Protein AF-A0A927AY67-F1 (afdb_monomer)

Sequence (52 aa):
MRSKDTRAELIVRKFLHAHGFRYRLHDKNLPGKPDVVLPKYKTVIFLNGHLS

Secondary structure (DSSP, 8-state):
---STHHHHHHHHHHHHHTT---EES-TTSTT--SEEEGGGTEEE-------

InterPro domains:
  IPR004603 DNA mismatch endonuclease VSR [PF03852] (2-50)
  IPR011335 Restriction endonuclease type II-like [SSF52980] (1-50)

Structure (mmCIF, N/CA/C/O backbone):
data_AF-A0A927AY67-F1
#
_entry.id   AF-A0A927AY67-F1
#
loop_
_atom_site.group_PDB
_atom_site.id
_atom_site.type_symbol
_atom_site.label_atom_id
_atom_site.label_alt_id
_atom_site.label_comp_id
_atom_site.label_asym_id
_atom_site.label_entity_id
_atom_site.label_seq_id
_atom_site.pdbx_PDB_ins_code
_atom_site.Cartn_x
_atom_site.Cartn_y
_atom_site.Cartn_z
_atom_site.occupancy
_atom_site.B_iso_or_equiv
_atom_site.auth_seq_id
_atom_site.auth_comp_id
_atom_site.auth_asym_id
_atom_site.auth_atom_id
_atom_site.pdbx_PDB_model_num
ATOM 1 N N . MET A 1 1 ? 18.496 8.679 -10.058 1.00 40.19 1 MET A N 1
ATOM 2 C CA . MET A 1 1 ? 18.065 7.314 -10.432 1.00 40.19 1 MET A CA 1
ATOM 3 C C . MET A 1 1 ? 16.709 7.029 -9.787 1.00 40.19 1 MET A C 1
ATOM 5 O O . MET A 1 1 ? 16.678 6.684 -8.618 1.00 40.19 1 MET A O 1
ATOM 9 N N . ARG A 1 2 ? 15.584 7.286 -10.467 1.00 49.16 2 ARG A N 1
ATOM 10 C CA . ARG A 1 2 ? 14.223 7.122 -9.903 1.00 49.16 2 ARG A CA 1
ATOM 11 C C . ARG A 1 2 ? 13.238 6.773 -11.018 1.00 49.16 2 ARG A C 1
ATOM 13 O O . ARG A 1 2 ? 12.516 7.647 -11.489 1.00 49.16 2 ARG A O 1
ATOM 20 N N . SER A 1 3 ? 13.282 5.550 -11.542 1.00 46.97 3 SER A N 1
ATOM 21 C CA . SER A 1 3 ? 12.397 5.190 -12.669 1.00 46.97 3 SER A CA 1
ATOM 22 C C . SER A 1 3 ? 12.035 3.705 -12.783 1.00 46.97 3 SER A C 1
ATOM 24 O O . SER A 1 3 ? 11.398 3.339 -13.763 1.00 46.97 3 SER A O 1
ATOM 26 N N . LYS A 1 4 ? 12.413 2.837 -11.831 1.00 48.97 4 LYS A N 1
ATOM 27 C CA . LYS A 1 4 ? 12.108 1.393 -11.925 1.00 48.97 4 LYS A CA 1
ATOM 28 C C . LYS A 1 4 ? 10.883 0.948 -11.112 1.00 48.97 4 LYS A C 1
ATOM 30 O O . LYS A 1 4 ? 10.246 -0.026 -11.499 1.00 48.97 4 LYS A O 1
ATOM 35 N N . ASP A 1 5 ? 10.473 1.700 -10.094 1.00 58.59 5 ASP A N 1
ATOM 36 C CA . ASP A 1 5 ? 9.392 1.293 -9.174 1.00 58.59 5 ASP A CA 1
ATOM 37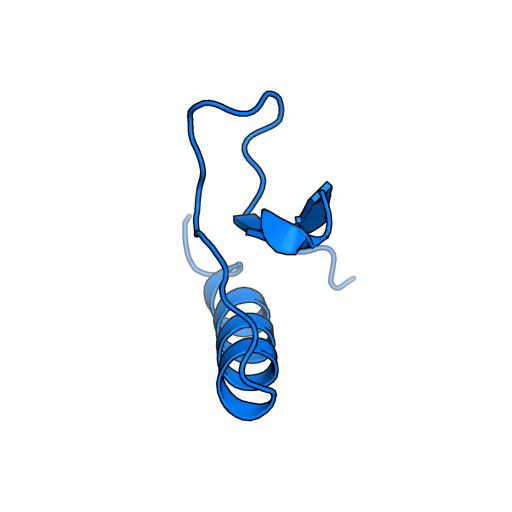 C C . ASP A 1 5 ? 7.976 1.591 -9.709 1.00 58.59 5 ASP A C 1
ATOM 39 O O . ASP A 1 5 ? 6.983 1.006 -9.279 1.00 58.59 5 ASP A O 1
ATOM 43 N N . THR A 1 6 ? 7.863 2.445 -10.731 1.00 67.94 6 THR A N 1
ATOM 44 C CA . THR A 1 6 ? 6.574 2.962 -11.217 1.00 67.94 6 THR A CA 1
ATOM 45 C C . THR A 1 6 ? 5.709 1.900 -11.890 1.00 67.94 6 THR A C 1
ATOM 47 O O . THR A 1 6 ? 4.486 1.982 -11.822 1.00 67.94 6 THR A O 1
ATOM 50 N N . ARG A 1 7 ? 6.297 0.895 -12.557 1.00 79.12 7 ARG A N 1
ATOM 51 C CA . ARG A 1 7 ? 5.510 -0.099 -13.312 1.00 79.12 7 ARG A CA 1
ATOM 52 C C . ARG A 1 7 ? 4.846 -1.123 -12.393 1.00 79.12 7 ARG A C 1
ATOM 54 O O . ARG A 1 7 ? 3.664 -1.400 -12.576 1.00 79.12 7 ARG A O 1
ATOM 61 N N . ALA A 1 8 ? 5.579 -1.643 -11.407 1.00 80.62 8 ALA A N 1
ATOM 62 C CA . ALA A 1 8 ? 5.021 -2.537 -10.394 1.00 80.62 8 ALA A CA 1
ATOM 63 C C . ALA A 1 8 ? 3.961 -1.808 -9.555 1.00 80.62 8 ALA A C 1
ATOM 65 O O . ALA A 1 8 ? 2.858 -2.327 -9.381 1.00 80.62 8 ALA A O 1
ATOM 66 N N . GLU A 1 9 ? 4.242 -0.565 -9.147 1.00 84.19 9 GLU A N 1
ATOM 67 C CA . GLU A 1 9 ? 3.275 0.276 -8.437 1.00 84.19 9 GLU A CA 1
ATOM 68 C C . GLU A 1 9 ? 2.008 0.499 -9.274 1.00 84.19 9 GLU A C 1
ATOM 70 O O . GLU A 1 9 ? 0.900 0.288 -8.787 1.00 84.19 9 GLU A O 1
ATOM 75 N N . LEU A 1 1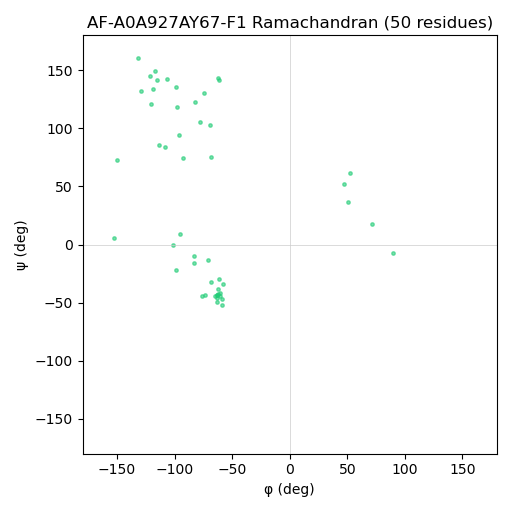0 ? 2.143 0.843 -10.560 1.00 86.69 10 LEU A N 1
ATOM 76 C CA . LEU A 1 10 ? 1.002 1.023 -11.462 1.00 86.69 10 LEU A CA 1
ATOM 77 C C . LEU A 1 10 ? 0.165 -0.250 -11.618 1.00 86.69 10 LEU A C 1
ATOM 79 O O . LEU A 1 10 ? -1.063 -0.157 -11.634 1.00 86.69 10 LEU A O 1
ATOM 83 N N . ILE A 1 11 ? 0.793 -1.425 -11.733 1.00 88.75 11 ILE A N 1
ATOM 84 C CA . ILE A 1 11 ? 0.081 -2.708 -11.838 1.00 88.75 11 ILE A CA 1
ATOM 85 C C . ILE A 1 11 ? -0.717 -2.970 -10.560 1.00 88.75 11 ILE A C 1
ATOM 87 O O . ILE A 1 11 ? -1.919 -3.221 -10.637 1.00 88.75 11 ILE A O 1
ATOM 91 N N . VAL A 1 12 ? -0.085 -2.843 -9.391 1.00 89.12 12 VAL A N 1
ATOM 92 C CA . VAL A 1 12 ? -0.749 -3.066 -8.100 1.00 89.12 12 VAL A CA 1
ATOM 93 C C . VAL A 1 12 ? -1.873 -2.059 -7.881 1.00 89.12 12 VAL A C 1
ATOM 95 O O . VAL A 1 12 ? -2.978 -2.441 -7.505 1.00 89.12 12 VAL A O 1
ATOM 98 N N . ARG A 1 13 ? -1.653 -0.781 -8.196 1.00 88.38 13 ARG A N 1
ATOM 99 C CA . ARG A 1 13 ? -2.684 0.258 -8.093 1.00 88.38 13 ARG A CA 1
ATOM 100 C C . ARG A 1 13 ? -3.885 -0.022 -8.987 1.00 88.38 13 ARG A C 1
ATOM 102 O O . ARG A 1 13 ? -5.018 0.128 -8.529 1.00 88.38 13 ARG A O 1
ATOM 109 N N . LYS A 1 14 ? -3.651 -0.438 -10.238 1.00 91.56 14 LYS A N 1
ATOM 110 C CA . LYS A 1 14 ? -4.718 -0.833 -11.171 1.00 91.56 14 LYS A CA 1
ATOM 111 C C . LYS A 1 14 ? -5.476 -2.051 -10.659 1.00 91.56 14 LYS A C 1
ATOM 113 O O . LYS A 1 14 ? -6.701 -2.022 -10.649 1.00 91.56 14 LYS A O 1
ATOM 118 N N . PHE A 1 15 ? -4.764 -3.076 -10.196 1.00 92.75 15 PHE A N 1
ATOM 119 C CA . PHE A 1 15 ? -5.363 -4.282 -9.634 1.00 92.75 15 PHE A CA 1
ATOM 120 C C . PHE A 1 15 ? -6.250 -3.959 -8.427 1.00 92.75 15 PHE A C 1
ATOM 122 O O . PHE A 1 15 ? -7.426 -4.318 -8.412 1.00 92.75 15 PHE A O 1
ATOM 129 N N . LEU A 1 16 ? -5.722 -3.219 -7.450 1.00 92.44 16 LEU A N 1
ATOM 130 C CA . LEU A 1 16 ? -6.454 -2.858 -6.237 1.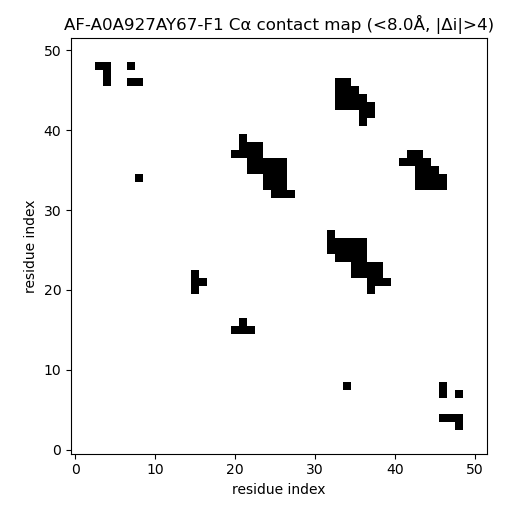00 92.44 16 LEU A CA 1
ATOM 131 C C . LEU A 1 16 ? -7.681 -2.001 -6.547 1.00 92.44 16 LEU A C 1
ATOM 133 O O . LEU A 1 16 ? -8.754 -2.255 -6.005 1.00 92.44 16 LEU A O 1
ATOM 137 N N . HIS A 1 17 ? -7.541 -1.025 -7.446 1.00 91.44 17 HIS A N 1
ATOM 138 C CA . HIS A 1 17 ? -8.657 -0.182 -7.863 1.00 91.44 17 HIS A CA 1
ATOM 139 C C . HIS A 1 17 ? -9.740 -0.984 -8.598 1.00 91.44 17 HIS A C 1
ATOM 141 O O . HIS A 1 17 ? -10.918 -0.839 -8.287 1.00 91.44 17 HIS A O 1
ATOM 147 N N . ALA A 1 18 ? -9.352 -1.867 -9.525 1.00 95.31 18 ALA A N 1
ATOM 148 C CA . ALA A 1 18 ? -10.285 -2.717 -10.268 1.00 95.31 18 ALA A CA 1
ATOM 149 C C . ALA A 1 18 ? -11.087 -3.662 -9.357 1.00 95.31 18 ALA A C 1
ATOM 151 O O . ALA A 1 18 ? -12.234 -3.970 -9.657 1.00 95.31 18 ALA A O 1
ATOM 152 N N . HIS A 1 19 ? -10.511 -4.072 -8.225 1.00 93.56 19 HIS A N 1
ATOM 153 C CA . HIS A 1 19 ? -11.170 -4.932 -7.238 1.00 93.56 19 HIS A CA 1
ATOM 154 C C . HIS A 1 19 ? -11.825 -4.149 -6.079 1.00 93.56 19 HIS A C 1
ATOM 156 O O . HIS A 1 19 ? -12.252 -4.746 -5.093 1.00 93.56 19 HIS A O 1
ATOM 162 N N . GLY A 1 20 ? -11.901 -2.814 -6.157 1.00 92.94 20 GLY A N 1
ATOM 163 C CA . GLY A 1 20 ? -12.580 -1.984 -5.153 1.00 92.94 20 GLY A CA 1
ATOM 164 C C . GLY A 1 20 ? -11.853 -1.870 -3.806 1.00 92.94 20 GLY A C 1
ATOM 165 O O . GLY A 1 20 ? -12.453 -1.474 -2.802 1.00 92.94 20 GLY A O 1
ATOM 166 N N . PHE A 1 21 ? -10.560 -2.198 -3.748 1.00 93.19 21 PHE A N 1
ATOM 167 C CA . PHE A 1 21 ? -9.773 -2.039 -2.530 1.00 93.19 21 PHE A CA 1
ATOM 168 C C . PHE A 1 21 ? -9.447 -0.567 -2.280 1.00 93.19 21 PHE 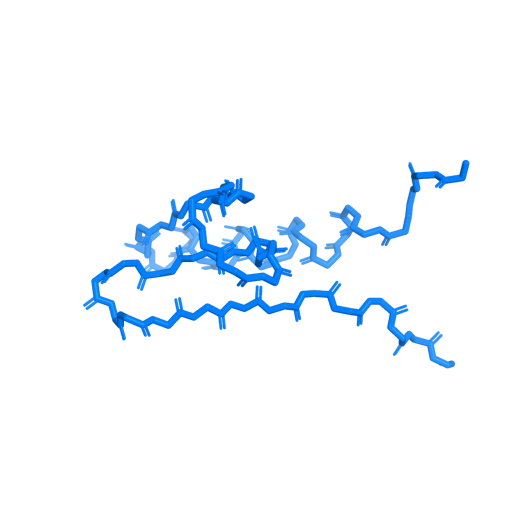A C 1
ATOM 170 O O . PHE A 1 21 ? -8.907 0.134 -3.135 1.00 93.19 21 PHE A O 1
ATOM 177 N N . ARG A 1 22 ? -9.699 -0.113 -1.049 1.00 91.88 22 ARG A N 1
ATOM 178 C 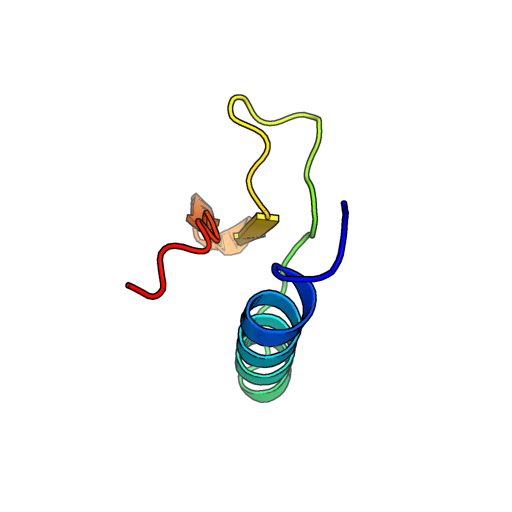CA . ARG A 1 22 ? -9.166 1.160 -0.556 1.00 91.88 22 ARG A CA 1
ATOM 179 C C . ARG A 1 22 ? -7.741 0.951 -0.066 1.00 91.88 22 ARG A C 1
ATOM 181 O O . ARG A 1 22 ? -7.516 0.158 0.849 1.00 91.88 22 ARG A O 1
ATOM 188 N N . TYR A 1 23 ? -6.811 1.697 -0.643 1.00 91.94 23 TYR A N 1
ATOM 189 C CA .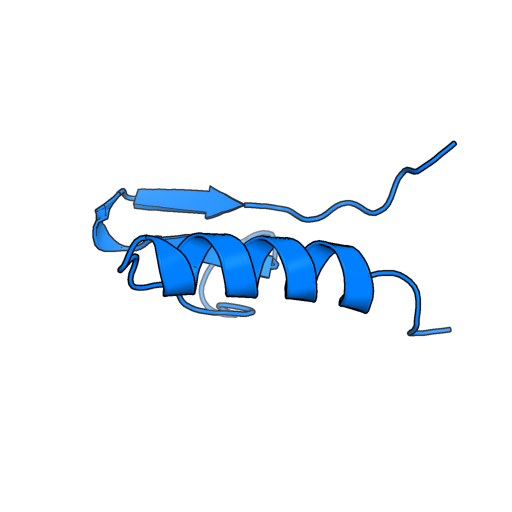 TYR A 1 23 ? -5.401 1.675 -0.278 1.00 91.94 23 TYR A CA 1
ATOM 190 C C . TYR A 1 23 ? -4.857 3.092 -0.081 1.00 91.94 23 TYR A C 1
ATOM 192 O O . TYR A 1 23 ? -5.446 4.071 -0.540 1.00 91.94 23 TYR A O 1
ATOM 200 N N . ARG A 1 24 ? -3.730 3.193 0.622 1.00 89.25 24 ARG A N 1
ATOM 201 C CA . ARG A 1 24 ? -2.919 4.410 0.746 1.00 89.25 24 ARG A CA 1
ATOM 202 C C . ARG A 1 24 ? -1.547 4.154 0.144 1.00 89.25 24 ARG A C 1
ATOM 204 O O . ARG A 1 24 ? -1.069 3.024 0.184 1.00 89.25 24 ARG A O 1
ATOM 211 N N . LEU A 1 25 ? -0.939 5.199 -0.402 1.00 86.94 25 LEU A N 1
ATOM 212 C CA . LEU A 1 25 ? 0.410 5.146 -0.957 1.00 86.94 25 LEU A CA 1
ATOM 213 C C . LEU A 1 25 ? 1.380 5.862 -0.023 1.00 86.94 25 LEU A C 1
ATOM 215 O O . LEU A 1 25 ? 1.019 6.901 0.533 1.00 86.94 25 LEU A O 1
ATOM 219 N N . HIS A 1 26 ? 2.592 5.322 0.108 1.00 79.19 26 HIS A N 1
ATOM 220 C CA . HIS A 1 26 ? 3.710 5.946 0.825 1.00 79.19 26 HIS A CA 1
ATOM 221 C C . HIS A 1 26 ? 3.329 6.493 2.214 1.00 79.19 26 HIS A C 1
ATOM 223 O O . HIS A 1 26 ? 3.569 7.669 2.512 1.00 79.19 26 HIS A O 1
ATOM 229 N N . ASP A 1 27 ? 2.707 5.669 3.066 1.00 79.38 27 ASP A N 1
ATOM 230 C CA . ASP A 1 27 ? 2.318 6.117 4.408 1.00 79.38 27 ASP A CA 1
ATOM 231 C C . ASP A 1 27 ? 3.570 6.334 5.270 1.00 79.38 27 ASP A C 1
ATOM 233 O O . ASP A 1 27 ? 4.211 5.395 5.744 1.00 79.38 27 ASP A O 1
ATOM 237 N N . LYS A 1 28 ? 3.930 7.608 5.446 1.00 74.62 28 LYS A N 1
ATOM 238 C CA . LYS A 1 28 ? 5.136 8.043 6.165 1.00 74.62 28 LYS A CA 1
ATOM 239 C C . LYS A 1 28 ? 5.044 7.813 7.672 1.00 74.62 28 LYS A C 1
ATOM 241 O O . LYS A 1 28 ? 6.059 7.927 8.351 1.00 74.62 28 LYS A O 1
ATOM 246 N N . ASN A 1 29 ? 3.850 7.519 8.186 1.00 81.94 29 ASN A N 1
ATOM 247 C CA . ASN A 1 29 ? 3.637 7.259 9.606 1.00 81.94 29 ASN A CA 1
ATOM 248 C C . ASN A 1 29 ? 3.956 5.807 9.981 1.00 81.94 29 ASN A C 1
ATOM 250 O O . ASN A 1 29 ? 3.982 5.482 11.166 1.00 81.94 29 ASN A O 1
ATOM 254 N N . LEU A 1 30 ? 4.183 4.931 8.993 1.00 75.81 30 LEU A N 1
ATOM 255 C CA . LEU A 1 30 ? 4.530 3.537 9.230 1.00 75.81 30 LEU A CA 1
ATOM 256 C C . LEU A 1 30 ? 6.044 3.300 9.114 1.00 75.81 30 LEU A C 1
ATOM 258 O O . LEU A 1 30 ? 6.683 3.776 8.166 1.00 75.81 30 LEU A O 1
ATOM 262 N N . PRO A 1 31 ? 6.632 2.532 10.052 1.00 75.88 31 PRO A N 1
ATOM 263 C CA . PRO A 1 31 ? 8.032 2.144 9.969 1.00 75.88 31 PRO A CA 1
ATOM 264 C C . PRO A 1 31 ? 8.273 1.308 8.703 1.00 75.88 31 PRO A C 1
ATOM 266 O O . PRO A 1 31 ? 7.435 0.503 8.301 1.00 75.88 31 PRO A O 1
ATOM 269 N N . GLY A 1 32 ? 9.419 1.514 8.053 1.00 75.25 32 GLY A N 1
ATOM 270 C CA . GLY A 1 32 ? 9.803 0.789 6.835 1.00 75.25 32 GLY A CA 1
ATOM 271 C C . GLY A 1 32 ? 9.363 1.426 5.513 1.00 75.25 32 GLY A C 1
ATOM 272 O O . GLY A 1 32 ? 9.835 0.979 4.477 1.00 75.25 32 GLY A O 1
ATOM 273 N N . LYS A 1 33 ? 8.544 2.492 5.528 1.00 78.69 33 LYS A N 1
ATOM 274 C CA . LYS A 1 33 ? 8.074 3.211 4.320 1.00 78.69 33 LYS A CA 1
ATOM 275 C C . LYS A 1 33 ? 7.437 2.274 3.272 1.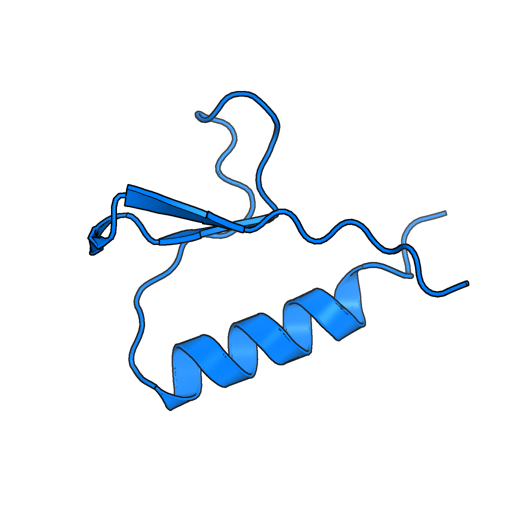00 78.69 33 LYS A C 1
ATOM 277 O O . LYS A 1 33 ? 7.948 2.175 2.160 1.00 78.69 33 LYS A O 1
ATOM 282 N N . PRO A 1 34 ? 6.335 1.587 3.616 1.00 86.31 34 PRO A N 1
ATOM 283 C CA . PRO A 1 34 ? 5.638 0.721 2.671 1.00 86.31 34 PRO A CA 1
ATOM 284 C C . PRO A 1 34 ? 5.082 1.506 1.475 1.00 86.31 34 PRO A C 1
ATOM 286 O O . PRO A 1 34 ? 4.575 2.623 1.632 1.00 86.31 34 PRO A O 1
ATOM 289 N N . ASP A 1 35 ? 5.123 0.895 0.290 1.00 85.81 35 ASP A N 1
ATOM 290 C CA . ASP A 1 35 ? 4.643 1.506 -0.954 1.00 85.81 35 ASP A CA 1
ATOM 291 C C . ASP A 1 35 ? 3.120 1.561 -0.998 1.00 85.81 35 ASP A C 1
ATOM 293 O O . ASP A 1 35 ? 2.534 2.595 -1.326 1.00 85.81 35 ASP A O 1
ATOM 297 N N . VAL A 1 36 ? 2.471 0.464 -0.597 1.00 90.00 36 VAL A N 1
ATOM 298 C CA . VAL A 1 36 ? 1.012 0.359 -0.550 1.00 90.00 36 VAL A CA 1
ATOM 299 C C . VAL A 1 36 ? 0.560 -0.148 0.812 1.00 90.00 36 VAL A C 1
ATOM 301 O O . VAL A 1 36 ? 1.046 -1.151 1.327 1.00 90.00 36 VAL A O 1
ATOM 304 N N . VAL A 1 37 ? -0.426 0.528 1.387 1.00 91.12 37 VAL A N 1
ATOM 305 C CA . VAL A 1 37 ? -1.035 0.171 2.669 1.00 91.12 37 VAL A CA 1
ATOM 306 C C . VAL A 1 37 ? -2.510 -0.119 2.449 1.00 91.12 37 VAL A C 1
ATOM 308 O O . VAL A 1 37 ? -3.209 0.659 1.801 1.00 91.12 37 VAL A O 1
ATOM 311 N N . LEU A 1 38 ? -2.995 -1.215 3.025 1.00 92.31 38 LEU A N 1
ATOM 312 C CA . LEU A 1 38 ? -4.391 -1.645 3.022 1.00 92.31 38 LEU A C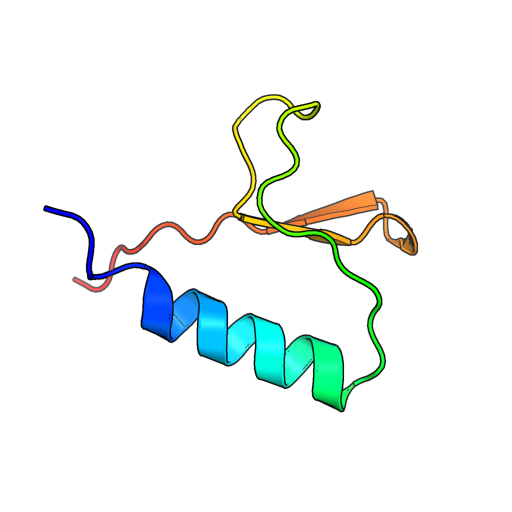A 1
ATOM 313 C C . LEU A 1 38 ? -4.942 -1.570 4.460 1.00 92.31 38 LEU A C 1
ATOM 315 O O . LEU A 1 38 ? -4.939 -2.577 5.173 1.00 92.31 38 LEU A O 1
ATOM 319 N N . PRO A 1 39 ? -5.439 -0.400 4.920 1.00 90.12 39 PRO A N 1
ATOM 320 C CA . PRO A 1 39 ? -5.760 -0.180 6.333 1.00 90.12 39 PRO A CA 1
ATOM 321 C C . PRO A 1 39 ? -6.859 -1.108 6.850 1.00 90.12 39 PRO A C 1
ATOM 323 O O . PRO A 1 39 ? -6.766 -1.617 7.962 1.00 90.12 39 PRO A O 1
ATOM 326 N N . LYS A 1 40 ? -7.874 -1.381 6.014 1.00 92.06 40 LYS A N 1
ATOM 327 C CA . LYS A 1 40 ? -8.985 -2.289 6.345 1.00 92.06 40 LYS A CA 1
ATOM 328 C C . LYS A 1 40 ? -8.493 -3.695 6.701 1.00 92.06 40 LYS A C 1
ATOM 330 O O . LYS A 1 40 ? -9.084 -4.346 7.553 1.00 92.06 40 LYS A O 1
ATOM 335 N N . TYR A 1 41 ? -7.420 -4.138 6.053 1.00 92.38 41 TYR A N 1
ATOM 336 C CA . TYR A 1 41 ? -6.874 -5.486 6.190 1.00 92.38 41 TYR A CA 1
ATOM 337 C C . TYR A 1 41 ? -5.645 -5.530 7.106 1.00 92.38 41 TYR A C 1
ATOM 339 O O . TYR A 1 41 ? -5.096 -6.601 7.333 1.00 92.38 41 TYR A O 1
ATOM 347 N N . LYS A 1 42 ? -5.213 -4.376 7.644 1.00 90.44 42 LYS A N 1
ATOM 348 C CA . LYS A 1 42 ? -3.972 -4.232 8.424 1.00 90.44 42 LYS A CA 1
ATOM 349 C C . LYS A 1 42 ? -2.759 -4.836 7.698 1.00 90.44 42 LYS A C 1
ATOM 351 O O . LYS A 1 42 ? -1.881 -5.426 8.316 1.00 90.44 42 LYS A O 1
ATOM 356 N N . THR A 1 43 ? -2.727 -4.695 6.373 1.00 90.50 43 THR A N 1
ATOM 357 C CA . THR A 1 43 ? -1.692 -5.269 5.505 1.00 90.50 43 THR A CA 1
ATOM 358 C C . THR A 1 43 ? -0.893 -4.158 4.836 1.00 90.50 43 THR A C 1
ATOM 360 O O . THR A 1 43 ? -1.456 -3.141 4.426 1.00 90.50 43 THR A O 1
ATOM 363 N N . VAL A 1 44 ? 0.415 -4.364 4.698 1.00 90.19 44 VAL A N 1
ATOM 364 C CA . VAL A 1 44 ? 1.325 -3.489 3.950 1.00 90.19 44 VAL A CA 1
ATOM 365 C C . VAL A 1 44 ? 2.010 -4.287 2.847 1.00 90.19 44 VAL A C 1
ATOM 367 O O . VAL A 1 44 ? 2.286 -5.472 3.019 1.00 90.19 44 VAL A O 1
ATOM 370 N N . ILE A 1 45 ? 2.260 -3.645 1.711 1.00 87.44 45 ILE A N 1
ATOM 371 C CA . ILE A 1 45 ? 2.927 -4.234 0.551 1.00 87.44 45 ILE A CA 1
ATOM 372 C C . ILE A 1 45 ? 4.180 -3.405 0.278 1.00 87.44 45 ILE A C 1
ATOM 374 O O . ILE A 1 45 ? 4.091 -2.198 0.041 1.00 87.44 45 ILE A O 1
ATOM 378 N N . PHE A 1 46 ? 5.329 -4.076 0.315 1.00 86.31 46 PHE A N 1
ATOM 379 C CA . PHE A 1 46 ? 6.621 -3.523 -0.076 1.00 86.31 46 PHE A CA 1
ATOM 380 C C . PHE A 1 46 ? 6.923 -3.955 -1.509 1.00 86.31 46 PHE A C 1
ATOM 382 O O . PHE A 1 46 ? 7.018 -5.149 -1.800 1.00 86.31 46 PHE A O 1
ATOM 389 N N . LEU A 1 47 ? 7.059 -2.990 -2.408 1.00 81.44 47 LEU A N 1
ATOM 390 C CA . LEU A 1 47 ? 7.408 -3.201 -3.803 1.00 81.44 47 LEU A CA 1
ATOM 391 C C . LEU A 1 47 ? 8.922 -3.084 -3.951 1.00 81.44 47 LEU A C 1
ATOM 393 O O . LEU A 1 47 ? 9.452 -2.108 -4.466 1.00 81.44 47 LEU A O 1
ATOM 397 N N . ASN A 1 48 ? 9.636 -4.113 -3.502 1.00 75.19 48 ASN A N 1
ATOM 398 C CA . ASN A 1 48 ? 11.074 -4.200 -3.724 1.00 75.19 48 ASN A CA 1
ATOM 399 C C . ASN A 1 48 ? 11.326 -4.666 -5.162 1.00 75.19 48 ASN A C 1
ATOM 401 O O . ASN A 1 48 ? 11.117 -5.833 -5.493 1.00 75.19 48 ASN A O 1
ATOM 405 N N . GLY A 1 49 ? 11.756 -3.748 -6.028 1.00 61.75 49 GLY A N 1
ATOM 406 C CA . GLY A 1 49 ? 12.120 -4.035 -7.413 1.00 61.75 49 GLY A CA 1
ATOM 407 C C . GLY A 1 49 ? 13.386 -4.889 -7.526 1.00 61.75 49 GLY A C 1
ATOM 408 O O . GLY A 1 49 ? 14.440 -4.376 -7.886 1.00 61.75 49 GLY A O 1
ATOM 409 N N . HIS A 1 50 ? 13.292 -6.190 -7.253 1.00 50.22 50 HIS A N 1
ATOM 410 C CA . HIS A 1 50 ? 14.296 -7.165 -7.668 1.00 50.22 50 HIS A CA 1
ATOM 411 C C . HIS A 1 50 ? 13.707 -8.030 -8.784 1.00 50.22 50 HIS A C 1
ATOM 413 O O . HIS A 1 50 ? 13.156 -9.101 -8.550 1.00 50.22 50 HIS A O 1
ATOM 419 N N . LEU A 1 51 ? 13.788 -7.516 -10.010 1.00 48.59 51 LEU A N 1
ATOM 420 C CA . LEU A 1 51 ? 13.718 -8.345 -11.206 1.00 48.59 51 LEU A CA 1
ATOM 421 C C . LEU A 1 51 ? 15.181 -8.608 -11.591 1.00 48.59 51 LEU A C 1
ATOM 423 O O . LEU A 1 51 ? 15.821 -7.720 -12.163 1.00 48.59 51 LEU A O 1
ATOM 427 N N . SER A 1 52 ? 15.721 -9.744 -11.130 1.00 38.56 52 SER A N 1
ATOM 428 C CA . SER A 1 52 ? 16.937 -10.336 -11.714 1.00 38.56 52 SER A CA 1
ATOM 429 C C . SER A 1 52 ? 16.681 -10.700 -13.173 1.00 38.56 52 SER A C 1
ATOM 431 O O . SER A 1 52 ? 15.518 -11.048 -13.487 1.00 38.56 52 SER A O 1
#

Organism: NCBI:txid2771355

Solvent-accessible surface area (backbone atoms only — not comparable to full-atom values): 3401 Å² total; per-residue (Å²): 142,88,80,75,60,60,62,62,51,49,51,52,52,51,53,3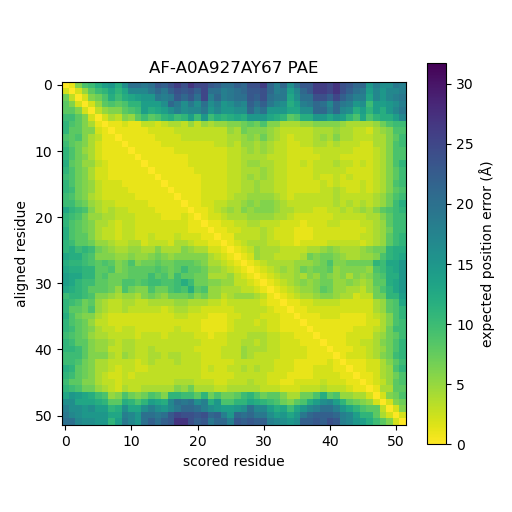6,54,76,70,70,53,71,67,46,65,59,47,79,90,43,88,87,59,34,49,36,35,29,72,93,74,77,43,72,41,74,78,77,85,76,81,127

pLDDT: mean 79.87, std 15.54, range [38.56, 95.31]

Radius of gyration: 11.38 Å; Cα contacts (8 Å, |Δi|>4): 56; chains: 1; bounding box: 31×18×23 Å

Mean predicted aligned error: 6.28 Å

Foldseek 3Di:
DPDQQVVVLVVVVVVCVVVVADWDAQPVVDPPRFGIGRVVVRDTHHRDPPPD

Nearest PDB structures (foldseek):
  1cw0-assembly1_A  TM=8.770E-01  e=9.330E-03  Escherichia coli
  1vsr-assembly1_A  TM=9.701E-01  e=1.716E-01  Escherichia coli K-12